Protein AF-A0A380FB84-F1 (afdb_monomer)

Solvent-accessible surface area (backbone atoms only — not comparable to full-atom values): 7890 Å² total; per-residue (Å²): 139,90,79,91,49,51,60,93,98,34,82,54,82,58,68,63,58,54,52,43,44,76,74,69,48,88,84,86,59,78,72,84,86,77,83,86,89,76,65,74,91,79,58,73,66,90,79,39,46,80,44,70,66,76,92,67,70,76,68,96,52,93,80,63,87,76,67,81,74,92,66,78,60,48,74,47,80,80,84,52,72,69,58,50,50,58,46,62,78,45,39,72,74,36,59,79,71,50,67,78,52,93,56,69,66,57,94,75,63,94,77,126

Mean predicted aligned error: 7.53 Å

Structure (mmCIF, N/CA/C/O backbone):
data_AF-A0A380FB84-F1
#
_entry.id   AF-A0A380FB84-F1
#
loop_
_atom_site.group_PDB
_atom_site.id
_atom_site.type_symbol
_atom_site.label_atom_id
_atom_site.label_alt_id
_atom_site.label_comp_id
_atom_site.label_asym_id
_atom_site.label_entity_id
_atom_site.label_seq_id
_atom_site.pdbx_PDB_ins_code
_atom_site.Cartn_x
_atom_site.Cartn_y
_atom_site.Cartn_z
_atom_site.occupancy
_atom_site.B_iso_or_equiv
_atom_site.auth_seq_id
_atom_site.auth_comp_id
_atom_site.auth_asym_id
_atom_site.auth_atom_id
_atom_site.pdbx_PDB_model_num
ATOM 1 N N . MET A 1 1 ? -11.444 -8.498 18.914 1.00 48.50 1 MET A N 1
ATOM 2 C CA . MET A 1 1 ? -10.707 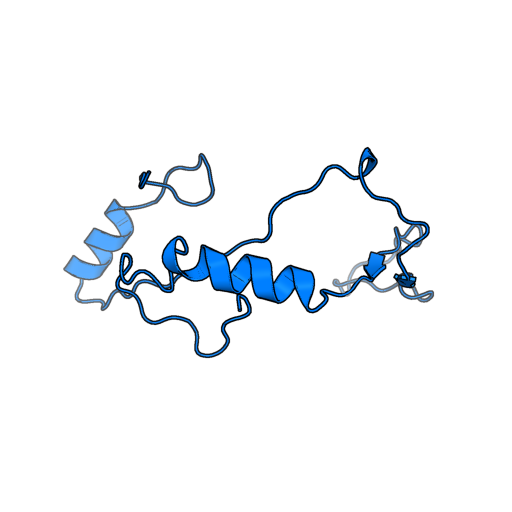-8.086 20.131 1.00 48.50 1 MET A CA 1
ATOM 3 C C . MET A 1 1 ? -10.250 -6.642 19.941 1.00 48.50 1 MET A C 1
ATOM 5 O O . MET A 1 1 ? -9.662 -6.361 18.905 1.00 48.50 1 MET A O 1
ATOM 9 N N . LYS A 1 2 ? -10.583 -5.712 20.846 1.00 63.28 2 LYS A N 1
ATOM 10 C CA . LYS A 1 2 ? -10.083 -4.322 20.811 1.00 63.28 2 LYS A CA 1
ATOM 11 C C . LYS A 1 2 ? -8.934 -4.219 21.811 1.00 63.28 2 LYS A C 1
ATOM 13 O O . LYS A 1 2 ? -9.109 -4.647 22.947 1.00 63.28 2 LYS A O 1
ATOM 18 N N . TYR A 1 3 ? -7.791 -3.681 21.404 1.00 75.94 3 TYR A N 1
ATOM 19 C CA . TYR A 1 3 ? -6.649 -3.464 22.290 1.00 75.94 3 TYR A CA 1
ATOM 20 C C . TYR A 1 3 ? -5.997 -2.111 21.980 1.00 75.94 3 TYR A C 1
ATOM 22 O O . TYR A 1 3 ? -6.213 -1.548 20.907 1.00 75.94 3 TYR A O 1
ATOM 30 N N . SER A 1 4 ? -5.277 -1.548 22.951 1.00 82.06 4 SER A N 1
ATOM 31 C CA . SER A 1 4 ? -4.656 -0.228 22.812 1.00 82.06 4 SER A CA 1
ATOM 32 C C . SER A 1 4 ? -3.375 -0.331 21.985 1.00 82.06 4 SER A C 1
ATOM 34 O O . SER A 1 4 ? -2.436 -1.010 22.398 1.00 82.06 4 SER A O 1
ATOM 36 N N . SER A 1 5 ? -3.338 0.327 20.825 1.00 84.94 5 SER A N 1
ATOM 37 C CA . SER A 1 5 ? -2.169 0.359 19.940 1.00 84.94 5 SER A CA 1
ATOM 38 C C . SER A 1 5 ? -2.102 1.642 19.113 1.00 84.94 5 SER A C 1
ATOM 40 O O . SER A 1 5 ? -3.126 2.276 18.849 1.00 84.94 5 SER A O 1
ATOM 42 N N . GLY A 1 6 ? -0.893 1.993 18.669 1.00 85.31 6 GLY A N 1
ATOM 43 C CA . GLY A 1 6 ? -0.673 2.819 17.481 1.00 85.31 6 GLY A CA 1
ATOM 44 C C . GLY A 1 6 ? -0.794 1.929 16.236 1.00 85.31 6 GLY A C 1
ATOM 45 O O . GLY A 1 6 ? -1.853 1.329 16.021 1.00 85.31 6 GLY A O 1
ATOM 46 N N . PRO A 1 7 ? 0.284 1.751 15.450 1.00 84.88 7 PRO A N 1
ATOM 47 C CA . PRO A 1 7 ? 0.405 0.596 14.563 1.00 84.88 7 PRO A CA 1
ATOM 48 C C . PRO A 1 7 ? 0.277 -0.735 15.323 1.00 84.88 7 PRO A C 1
ATOM 50 O O . PRO A 1 7 ? 0.442 -0.789 16.545 1.00 84.88 7 PRO A O 1
ATOM 53 N N . ASN A 1 8 ? 0.003 -1.822 14.596 1.00 82.94 8 ASN A N 1
ATOM 54 C CA . ASN A 1 8 ? -0.060 -3.167 15.173 1.00 82.94 8 ASN A CA 1
ATOM 55 C C . ASN A 1 8 ? 1.217 -3.445 15.994 1.00 82.94 8 ASN A C 1
ATOM 57 O O . ASN A 1 8 ? 2.322 -3.253 15.489 1.00 82.94 8 ASN A O 1
ATOM 61 N N . HIS A 1 9 ? 1.056 -3.868 17.251 1.00 81.62 9 HIS A N 1
ATOM 62 C CA . HIS A 1 9 ? 2.149 -4.115 18.209 1.00 81.62 9 HIS A CA 1
ATOM 63 C C . HIS A 1 9 ? 3.029 -2.908 18.590 1.00 81.62 9 HIS A C 1
ATOM 65 O O . HIS A 1 9 ? 4.128 -3.094 19.107 1.00 81.62 9 HIS A O 1
ATOM 71 N N . GLN A 1 10 ? 2.559 -1.674 18.392 1.00 88.25 10 GLN A N 1
ATOM 72 C CA . GLN A 1 10 ? 3.252 -0.467 18.850 1.00 88.25 10 GLN A CA 1
ATOM 73 C C . GLN A 1 10 ? 2.422 0.301 19.879 1.00 88.25 10 GLN A C 1
ATOM 75 O O . GLN A 1 10 ? 1.192 0.363 19.795 1.00 88.25 10 GLN A O 1
ATOM 80 N N . LEU A 1 11 ? 3.103 0.905 20.855 1.00 89.62 11 LEU A N 1
ATOM 81 C CA . LEU A 1 11 ? 2.460 1.667 21.923 1.00 89.62 11 LEU A CA 1
ATOM 82 C C . LEU A 1 11 ? 1.894 2.996 21.385 1.00 89.62 11 LEU A C 1
ATOM 84 O O . LEU A 1 11 ? 2.596 3.709 20.666 1.00 89.62 11 LEU A O 1
ATOM 88 N N . PRO A 1 12 ? 0.648 3.365 21.729 1.00 90.62 12 PRO A N 1
ATOM 89 C CA . PRO A 1 12 ? 0.100 4.673 21.400 1.00 90.62 12 PRO A CA 1
ATOM 90 C C . PRO A 1 12 ? 0.524 5.736 22.425 1.00 90.62 12 PRO A C 1
ATOM 92 O O . PRO A 1 12 ? 0.688 5.444 23.609 1.00 90.62 12 PRO A O 1
ATOM 95 N N . SER A 1 13 ? 0.604 6.998 21.995 1.00 90.81 13 SER A N 1
ATOM 96 C CA . SER A 1 13 ? 0.741 8.140 22.910 1.00 90.81 13 SER A CA 1
ATOM 97 C C . SER A 1 13 ? -0.638 8.612 23.375 1.00 90.81 13 SER A C 1
ATOM 99 O O . SER A 1 13 ? -1.373 9.245 22.619 1.00 90.81 13 SER A O 1
ATOM 101 N N . ILE A 1 14 ? -1.008 8.268 24.611 1.00 90.44 14 ILE A N 1
ATOM 102 C CA . ILE A 1 14 ? -2.323 8.600 25.189 1.00 90.44 14 ILE A CA 1
ATOM 103 C C . ILE A 1 14 ? -2.250 9.921 25.957 1.00 90.44 14 ILE A C 1
ATOM 105 O O . ILE A 1 14 ? -3.017 10.841 25.676 1.00 90.44 14 ILE A O 1
ATOM 109 N N . SER A 1 15 ? -1.272 10.055 26.857 1.00 92.94 15 SER A N 1
ATOM 110 C CA . SER A 1 15 ? -1.163 11.204 27.760 1.00 92.94 15 SER A CA 1
ATOM 111 C C . SER A 1 15 ? -1.023 12.538 27.024 1.00 92.94 15 SER A C 1
ATOM 113 O O . SER A 1 15 ? -1.506 13.558 27.506 1.00 92.94 15 SER A O 1
ATOM 115 N N . LEU A 1 16 ? -0.400 12.559 25.840 1.00 93.38 16 LEU A N 1
ATOM 116 C CA . LEU A 1 16 ? -0.303 13.776 25.027 1.00 93.38 16 LEU A CA 1
ATOM 117 C C . LEU A 1 16 ? -1.687 14.281 24.593 1.00 93.38 16 LEU A C 1
ATOM 119 O O . LEU A 1 16 ? -1.962 15.474 24.685 1.00 93.38 16 LEU A O 1
ATOM 123 N N . ALA A 1 17 ? -2.571 13.377 24.163 1.00 91.75 17 ALA A N 1
ATOM 124 C CA . ALA A 1 17 ? -3.922 13.742 23.753 1.00 91.75 17 ALA A CA 1
ATOM 125 C C . ALA A 1 17 ? -4.741 14.290 24.931 1.00 91.75 17 ALA A C 1
ATOM 127 O O . ALA A 1 17 ? -5.520 15.222 24.748 1.00 91.75 17 ALA A O 1
ATOM 128 N N . ASP A 1 18 ? -4.546 13.749 26.135 1.00 93.12 18 ASP A N 1
ATOM 129 C CA . ASP A 1 18 ? -5.224 14.230 27.342 1.00 93.12 18 ASP A CA 1
ATOM 130 C C . ASP A 1 18 ? -4.754 15.638 27.732 1.00 93.12 18 ASP A C 1
ATOM 132 O O . ASP A 1 18 ? -5.581 16.504 28.008 1.00 93.12 18 ASP A O 1
ATOM 136 N N . ASN A 1 19 ? -3.446 15.908 27.655 1.00 96.12 19 ASN A N 1
ATOM 137 C CA . ASN A 1 19 ? -2.895 17.244 27.906 1.00 96.12 19 ASN A CA 1
ATOM 138 C C . ASN A 1 19 ? -3.422 18.291 26.912 1.00 96.12 19 ASN A C 1
ATOM 140 O O . ASN A 1 19 ? -3.769 19.397 27.319 1.00 96.12 19 ASN A O 1
ATOM 144 N N . LEU A 1 20 ? -3.537 17.945 25.624 1.00 95.69 20 LEU A N 1
ATOM 145 C CA . LEU A 1 20 ? -4.106 18.847 24.615 1.00 95.69 20 LEU A CA 1
ATOM 146 C C . LEU A 1 20 ? -5.564 19.212 24.930 1.00 95.69 20 LEU A C 1
ATOM 148 O O . LEU A 1 20 ? -5.934 20.379 24.812 1.00 95.69 20 LEU A O 1
ATOM 152 N N . ARG A 1 21 ? -6.375 18.255 25.404 1.00 94.19 21 ARG A N 1
ATOM 153 C CA . ARG A 1 21 ? -7.750 18.550 25.848 1.00 94.19 21 ARG A CA 1
ATOM 154 C C . ARG A 1 21 ? -7.773 19.482 27.057 1.00 94.19 21 ARG A C 1
ATOM 156 O O . ARG A 1 21 ? -8.579 20.405 27.081 1.00 94.19 21 ARG A O 1
ATOM 163 N N . SER A 1 22 ? -6.879 19.282 28.027 1.00 95.88 22 SER A N 1
ATOM 164 C CA . SER A 1 22 ? -6.774 20.149 29.212 1.00 95.88 22 SER A CA 1
ATOM 165 C C . SER A 1 22 ? -6.406 21.597 28.872 1.00 95.88 22 SER A C 1
ATOM 167 O O . SER A 1 22 ? -6.798 22.509 29.592 1.00 95.88 22 SER A O 1
ATOM 169 N N . LEU A 1 23 ? -5.689 21.819 27.767 1.00 97.12 23 LEU A N 1
ATOM 170 C CA . LEU A 1 23 ? -5.360 23.154 27.254 1.00 97.12 23 LEU A CA 1
ATOM 171 C C . LEU A 1 23 ? -6.497 23.801 26.439 1.00 97.12 23 LEU A C 1
ATOM 173 O O . LEU A 1 23 ? -6.332 24.917 25.953 1.00 97.12 23 LEU A O 1
ATOM 177 N N . GLY A 1 24 ? -7.641 23.127 26.284 1.00 96.56 24 GLY A N 1
ATOM 178 C CA . GLY A 1 24 ? -8.803 23.641 25.558 1.00 96.56 24 GLY A CA 1
ATOM 179 C C . GLY A 1 24 ? -8.817 23.336 24.056 1.00 96.56 24 GLY A C 1
ATOM 180 O O . GLY A 1 24 ? -9.660 23.883 23.349 1.00 96.56 24 GLY A O 1
ATOM 181 N N . PHE A 1 25 ? -7.928 22.471 23.549 1.00 96.69 25 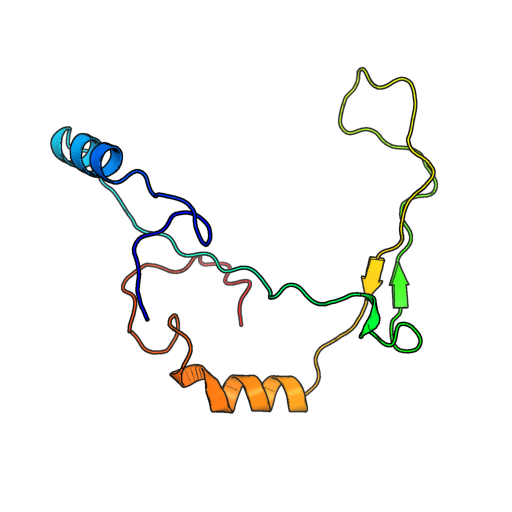PHE A N 1
ATOM 182 C CA . PHE A 1 25 ? -7.979 22.037 22.149 1.00 96.69 25 PHE A CA 1
ATOM 183 C C . PHE A 1 25 ? -9.052 20.969 21.923 1.00 96.69 25 PHE A C 1
ATOM 185 O O . PHE A 1 25 ? -9.172 19.999 22.678 1.00 96.69 25 PHE A O 1
ATOM 192 N N . GLU A 1 26 ? -9.781 21.095 20.815 1.00 93.00 26 GLU A N 1
ATOM 193 C CA . GLU A 1 26 ? -10.680 20.048 20.339 1.00 93.00 26 GLU A CA 1
ATOM 194 C C . GLU A 1 26 ? -9.888 18.880 19.741 1.00 93.00 26 GLU A C 1
ATOM 196 O O . GLU A 1 26 ? -8.989 19.058 18.918 1.00 93.00 26 GLU A O 1
ATOM 201 N N . VAL A 1 27 ? -10.239 17.655 20.139 1.00 88.62 27 VAL A N 1
ATOM 202 C CA . VAL A 1 27 ? -9.584 16.430 19.667 1.00 88.62 27 VAL A CA 1
ATOM 203 C C . VAL A 1 27 ? -10.620 15.513 19.033 1.00 88.62 27 VAL A C 1
ATOM 205 O O . VAL A 1 27 ? -11.554 15.062 19.696 1.00 88.62 27 VAL A O 1
ATOM 208 N N . VAL A 1 28 ? -10.409 15.173 17.763 1.00 85.75 28 VAL A N 1
ATOM 209 C CA . VAL A 1 28 ? -11.257 14.252 16.994 1.00 85.75 28 VAL A CA 1
ATOM 210 C C . VAL A 1 28 ? -10.534 12.938 16.704 1.00 85.75 28 VAL A C 1
ATOM 212 O O . VAL A 1 28 ? -9.306 12.860 16.731 1.00 85.75 28 VAL A O 1
ATOM 215 N N . ARG A 1 29 ? -11.298 11.875 16.426 1.00 82.94 29 ARG A N 1
ATOM 216 C CA . ARG A 1 29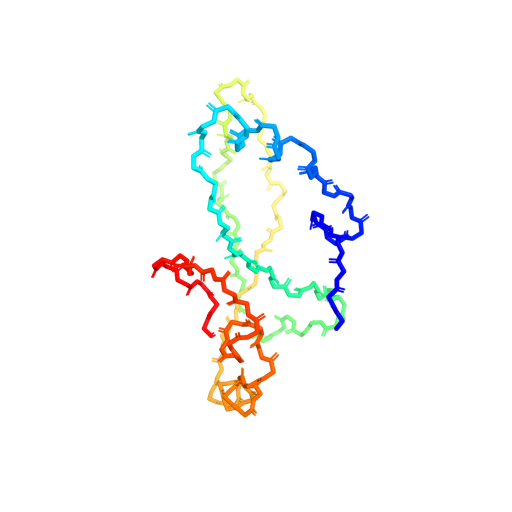 ? -10.755 10.558 16.065 1.00 82.94 29 ARG A CA 1
ATOM 217 C C . ARG A 1 29 ? -11.011 10.254 14.598 1.00 82.94 29 ARG A C 1
ATOM 219 O O . ARG A 1 29 ? -12.163 10.145 14.186 1.00 82.94 29 ARG A O 1
ATOM 226 N N . PHE A 1 30 ? -9.933 10.017 13.860 1.00 81.62 30 PHE A N 1
ATOM 227 C CA . PHE A 1 30 ? -9.982 9.462 12.513 1.00 81.62 30 PHE A CA 1
ATOM 228 C C . PHE A 1 30 ? -9.683 7.967 12.525 1.00 81.62 30 PHE A C 1
ATOM 230 O O . PHE A 1 30 ? -9.049 7.442 13.445 1.00 81.62 30 PHE A O 1
ATOM 237 N N . LYS A 1 31 ? -10.140 7.283 11.478 1.00 75.56 31 LYS A N 1
ATOM 238 C CA . LYS A 1 31 ? -9.822 5.884 11.230 1.00 75.56 31 LYS A CA 1
ATOM 239 C C . LYS A 1 31 ? -9.411 5.703 9.778 1.00 75.56 31 LYS A C 1
ATOM 241 O O . LYS A 1 31 ? -10.124 6.111 8.868 1.00 75.56 31 LYS A O 1
ATOM 246 N N . THR A 1 32 ? -8.277 5.047 9.597 1.00 80.44 32 THR A N 1
ATOM 247 C CA . THR A 1 32 ? -7.780 4.544 8.319 1.00 80.44 32 THR A CA 1
ATOM 248 C C . THR A 1 32 ? -7.609 3.032 8.435 1.00 80.44 32 THR A C 1
ATOM 250 O O . THR A 1 32 ? -7.538 2.482 9.539 1.00 80.44 32 THR A O 1
ATOM 253 N N . GLY A 1 33 ? -7.614 2.340 7.302 1.00 80.69 33 GLY A N 1
ATOM 254 C CA . GLY A 1 33 ? -7.308 0.915 7.230 1.00 80.69 33 GLY A CA 1
ATOM 255 C C . GLY A 1 33 ? -6.077 0.682 6.373 1.00 80.69 33 GLY A C 1
ATOM 256 O O . GLY A 1 33 ? -5.595 1.576 5.681 1.00 80.69 33 GLY A O 1
ATOM 257 N N . THR A 1 34 ? -5.557 -0.533 6.433 1.00 85.81 34 THR A N 1
ATOM 258 C CA . THR A 1 34 ? -4.434 -0.955 5.602 1.00 85.81 34 THR A CA 1
ATOM 259 C C . THR A 1 34 ? -4.757 -2.328 5.031 1.00 85.81 34 THR A C 1
ATOM 261 O O . THR A 1 34 ? -5.259 -3.162 5.791 1.00 85.81 34 THR A O 1
ATOM 264 N N . PRO A 1 35 ? -4.478 -2.591 3.743 1.00 89.62 35 PRO A N 1
ATOM 265 C CA . PRO A 1 35 ? -4.684 -3.916 3.175 1.00 89.62 35 PRO A CA 1
ATOM 266 C C . PRO A 1 35 ? -3.847 -4.990 3.898 1.00 89.62 35 PRO A C 1
ATOM 268 O O . PRO A 1 35 ? -2.827 -4.680 4.544 1.00 89.62 35 PRO A O 1
ATOM 271 N N . PRO A 1 36 ? -4.267 -6.265 3.811 1.00 92.25 36 PRO A N 1
ATOM 272 C CA . PRO A 1 36 ? -3.473 -7.382 4.304 1.00 92.25 36 PRO A CA 1
ATOM 273 C C . PRO A 1 36 ? -2.146 -7.480 3.543 1.00 92.25 36 PRO A C 1
ATOM 275 O O . PRO A 1 36 ? -2.023 -7.041 2.401 1.00 92.25 36 PRO A O 1
ATOM 278 N N . ARG A 1 37 ? -1.132 -8.060 4.189 1.00 94.94 37 ARG A N 1
ATOM 279 C CA . ARG A 1 37 ? 0.148 -8.381 3.543 1.00 94.94 37 ARG A CA 1
ATOM 280 C C . ARG A 1 37 ? 0.068 -9.830 3.084 1.00 94.94 37 ARG A C 1
ATOM 282 O O . ARG A 1 37 ? -0.340 -10.688 3.862 1.00 94.94 37 ARG A O 1
ATOM 289 N N . VAL A 1 38 ? 0.448 -10.083 1.838 1.00 95.31 38 VAL A N 1
ATOM 290 C CA . VAL A 1 38 ? 0.389 -11.407 1.206 1.00 95.31 38 VAL A CA 1
ATOM 291 C C . VAL A 1 38 ? 1.796 -11.943 0.962 1.00 95.31 38 VAL A C 1
ATOM 293 O O . VAL A 1 38 ? 2.735 -11.177 0.750 1.00 95.31 38 VAL A O 1
ATOM 296 N N . ASN A 1 39 ? 1.959 -13.264 1.011 1.00 97.19 39 ASN A N 1
ATOM 297 C CA . ASN A 1 39 ? 3.232 -13.905 0.700 1.00 97.19 39 ASN A CA 1
ATOM 298 C C . ASN A 1 39 ? 3.425 -13.955 -0.822 1.00 97.19 39 ASN A C 1
ATOM 300 O O . ASN A 1 39 ? 2.635 -14.581 -1.519 1.00 97.19 39 ASN A O 1
ATOM 304 N N . ALA A 1 40 ? 4.495 -13.347 -1.338 1.00 96.25 40 ALA A N 1
ATOM 305 C CA . ALA A 1 40 ? 4.771 -13.300 -2.776 1.00 96.25 40 ALA A CA 1
ATOM 306 C C . ALA A 1 40 ? 4.825 -14.693 -3.432 1.00 96.25 40 ALA A C 1
ATOM 308 O O . ALA A 1 40 ? 4.395 -14.869 -4.566 1.00 96.25 40 ALA A O 1
ATOM 309 N N . LYS A 1 41 ? 5.288 -15.718 -2.702 1.00 97.38 41 LYS A N 1
ATOM 310 C CA . LYS A 1 41 ? 5.418 -17.087 -3.231 1.00 97.38 41 LYS A CA 1
ATOM 311 C C . LYS A 1 41 ? 4.081 -17.792 -3.467 1.00 97.38 41 LYS A C 1
ATOM 313 O O . LYS A 1 41 ? 4.069 -18.848 -4.087 1.00 97.38 41 LYS A O 1
ATOM 318 N N . THR A 1 42 ? 2.978 -17.259 -2.941 1.00 97.56 42 THR A N 1
ATOM 319 C CA . THR A 1 42 ? 1.641 -17.855 -3.087 1.00 97.56 42 THR A CA 1
ATOM 320 C C . THR A 1 42 ? 0.805 -17.170 -4.166 1.00 97.56 42 THR A C 1
ATOM 322 O O . THR A 1 42 ? -0.382 -17.461 -4.280 1.00 9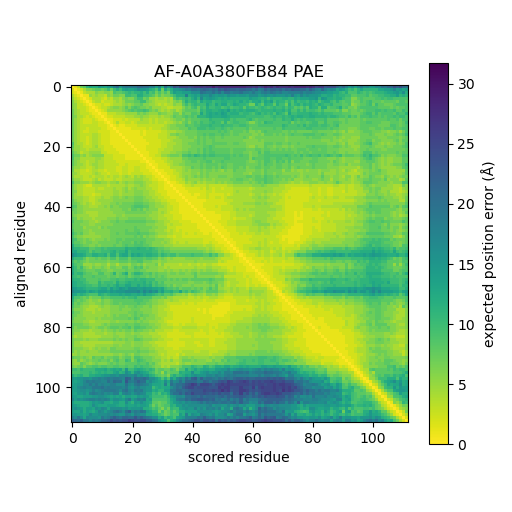7.56 42 THR A O 1
ATOM 325 N N . ILE A 1 43 ? 1.387 -16.235 -4.921 1.00 96.75 43 ILE A N 1
ATOM 326 C CA . ILE A 1 43 ? 0.696 -15.473 -5.963 1.00 96.75 43 ILE A CA 1
ATOM 327 C C . ILE A 1 43 ? 0.985 -16.104 -7.327 1.00 96.75 43 ILE A C 1
ATOM 329 O O . ILE A 1 43 ? 2.137 -16.345 -7.682 1.00 96.75 43 ILE A O 1
ATOM 333 N N . ASP A 1 44 ? -0.070 -16.339 -8.105 1.00 97.31 44 ASP A N 1
ATOM 334 C CA . ASP A 1 44 ? 0.030 -16.739 -9.509 1.00 97.31 44 ASP A CA 1
ATOM 335 C C . ASP A 1 44 ? 0.141 -15.493 -10.404 1.00 97.31 44 ASP A C 1
ATOM 337 O O . ASP A 1 44 ? -0.860 -14.915 -10.830 1.00 97.31 44 ASP A O 1
ATOM 341 N N . TYR A 1 45 ? 1.377 -15.068 -10.672 1.00 97.19 45 TYR A N 1
ATOM 342 C CA . TYR A 1 45 ? 1.678 -13.891 -11.495 1.00 97.19 45 TYR A CA 1
ATOM 343 C C . TYR A 1 45 ? 1.372 -14.082 -12.989 1.00 97.19 45 TYR A C 1
ATOM 345 O O . TYR A 1 45 ? 1.382 -13.110 -13.734 1.00 97.19 45 TYR A O 1
ATOM 353 N N . SER A 1 46 ? 1.074 -15.303 -13.453 1.00 97.44 46 SER A N 1
ATOM 354 C CA . SER A 1 46 ? 0.681 -15.519 -14.856 1.00 97.44 46 SER A CA 1
ATOM 355 C C . SER A 1 46 ? -0.695 -14.927 -15.185 1.00 97.44 46 SER A C 1
ATOM 357 O O . SER A 1 46 ? -1.031 -14.733 -16.350 1.00 97.44 46 SER A O 1
ATOM 359 N N . LYS A 1 47 ? -1.487 -14.627 -14.149 1.00 97.12 47 LYS A N 1
ATOM 360 C CA . LYS A 1 47 ? -2.838 -14.061 -14.242 1.00 97.12 47 LYS A CA 1
ATOM 361 C C . LYS A 1 47 ? -2.886 -12.561 -13.957 1.00 97.12 47 LYS A C 1
ATOM 363 O O . LYS A 1 47 ? -3.973 -12.018 -13.771 1.00 97.12 47 LYS A O 1
ATOM 368 N N . THR A 1 48 ? -1.735 -11.905 -13.860 1.00 97.19 48 THR A N 1
ATOM 369 C CA . THR A 1 48 ? -1.640 -10.470 -13.588 1.00 97.19 48 THR A CA 1
ATOM 370 C C . THR A 1 48 ? -1.010 -9.735 -14.763 1.00 97.19 48 THR A C 1
ATOM 372 O O . THR A 1 48 ? -0.308 -10.318 -15.586 1.00 97.19 48 THR A O 1
ATOM 375 N N . GLU A 1 49 ? -1.271 -8.433 -14.841 1.00 98.00 49 GLU A N 1
ATOM 376 C CA . GLU A 1 49 ? -0.643 -7.555 -15.824 1.00 98.00 49 GLU A CA 1
ATOM 377 C C . GLU A 1 49 ? 0.580 -6.875 -15.203 1.00 98.00 49 GLU A C 1
ATOM 379 O O . GLU A 1 49 ? 0.491 -6.288 -14.124 1.00 98.00 49 GLU A O 1
ATOM 384 N N . ILE A 1 50 ? 1.733 -6.960 -15.863 1.00 97.38 50 ILE A N 1
ATOM 385 C CA . ILE A 1 50 ? 2.959 -6.301 -15.404 1.00 97.38 50 ILE A CA 1
ATOM 386 C C . ILE A 1 50 ? 2.855 -4.802 -15.689 1.00 97.38 50 ILE A C 1
ATOM 388 O O . ILE A 1 50 ? 2.606 -4.405 -16.822 1.00 97.38 50 ILE 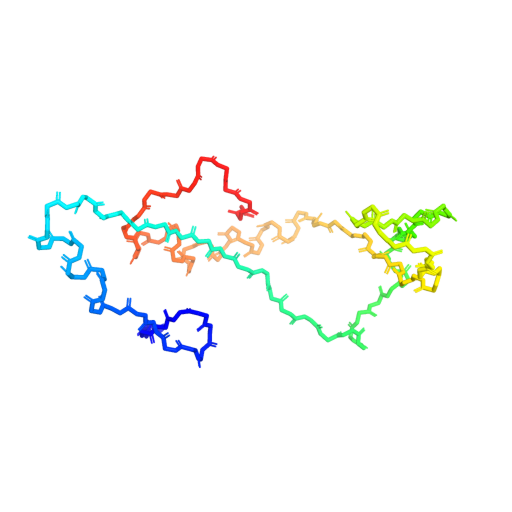A O 1
ATOM 392 N N . GLN A 1 51 ? 3.114 -3.981 -14.673 1.00 97.12 51 GLN A N 1
ATOM 393 C CA . GLN A 1 51 ? 3.279 -2.536 -14.803 1.00 97.12 51 GLN A CA 1
ATOM 394 C C . GLN A 1 51 ? 4.715 -2.159 -14.422 1.00 97.12 51 GLN A C 1
ATOM 396 O O . GLN A 1 51 ? 5.034 -2.111 -13.227 1.00 97.12 51 GLN A O 1
ATOM 401 N N . PRO A 1 52 ? 5.606 -1.970 -15.411 1.00 95.12 52 PRO A N 1
ATOM 402 C CA . PRO A 1 52 ? 6.986 -1.588 -15.154 1.00 95.12 52 PRO A CA 1
ATOM 403 C C . PRO A 1 52 ? 7.073 -0.152 -14.623 1.00 95.12 52 PRO A C 1
ATOM 405 O O . PRO A 1 52 ? 6.145 0.645 -14.765 1.00 95.12 52 PRO A O 1
ATOM 408 N N . GLY A 1 53 ? 8.206 0.166 -14.000 1.00 92.06 53 GLY A N 1
ATOM 409 C CA . GLY A 1 53 ? 8.561 1.551 -13.710 1.00 92.06 53 GLY A CA 1
ATOM 410 C C . GLY A 1 53 ? 8.890 2.334 -14.984 1.00 92.06 53 GLY A C 1
ATOM 411 O O . GLY A 1 53 ? 8.961 1.773 -16.076 1.00 92.06 53 GLY A O 1
ATOM 412 N N . ASP A 1 54 ? 9.108 3.637 -14.837 1.00 90.38 54 ASP A N 1
ATOM 413 C CA . ASP A 1 54 ? 9.519 4.483 -15.956 1.00 90.38 54 ASP A CA 1
ATOM 414 C C . ASP A 1 54 ? 10.948 4.154 -16.416 1.00 90.38 54 ASP A C 1
ATOM 416 O O . ASP A 1 54 ? 11.850 3.993 -15.591 1.00 90.38 54 ASP A O 1
ATOM 420 N N . ASP A 1 55 ? 11.174 4.176 -17.733 1.00 88.81 55 ASP A N 1
ATOM 421 C CA . ASP A 1 55 ? 12.503 3.965 -18.332 1.00 88.81 55 ASP A CA 1
ATOM 422 C C . ASP A 1 55 ? 13.480 5.122 -18.054 1.00 88.81 55 ASP A C 1
ATOM 424 O O . ASP A 1 55 ? 14.700 4.973 -18.136 1.00 88.81 55 ASP A O 1
ATOM 428 N N . VAL A 1 56 ? 12.950 6.307 -17.736 1.00 89.62 56 VAL A N 1
ATOM 429 C CA . VAL A 1 56 ? 13.752 7.488 -17.408 1.00 89.62 56 VAL A CA 1
ATOM 430 C C . VAL A 1 56 ? 13.960 7.542 -15.900 1.00 89.62 56 VAL A C 1
ATOM 432 O O . VAL A 1 56 ? 13.006 7.738 -15.147 1.00 89.62 56 VAL A O 1
ATOM 435 N N . GLY A 1 57 ? 15.220 7.433 -15.470 1.00 85.94 57 GLY A N 1
ATOM 436 C CA . GLY A 1 57 ? 15.609 7.594 -14.073 1.00 85.94 57 GLY A CA 1
ATOM 437 C C . GLY A 1 57 ? 15.155 8.944 -13.523 1.00 85.94 57 GLY A C 1
ATOM 438 O O . GLY A 1 57 ? 15.496 10.001 -14.055 1.00 85.94 57 GLY A O 1
ATOM 439 N N . ARG A 1 58 ? 14.366 8.905 -12.451 1.00 89.88 58 ARG A N 1
ATOM 440 C CA . ARG A 1 58 ? 13.878 10.087 -11.740 1.00 89.88 58 ARG A CA 1
ATOM 441 C C . ARG A 1 58 ? 14.241 9.973 -10.273 1.00 89.88 58 ARG A C 1
ATOM 443 O O . ARG A 1 58 ? 14.246 8.885 -9.704 1.00 89.88 58 ARG A O 1
ATOM 450 N N . ALA A 1 59 ? 14.521 11.115 -9.663 1.00 92.38 59 ALA A N 1
ATOM 451 C CA . ALA A 1 59 ?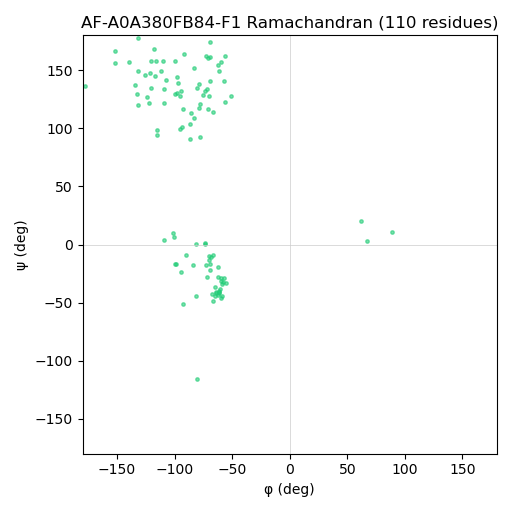 14.775 11.214 -8.240 1.00 92.38 59 ALA A CA 1
ATOM 452 C C . ALA A 1 59 ? 13.774 12.171 -7.598 1.00 92.38 59 ALA A C 1
ATOM 454 O O . ALA A 1 59 ? 13.346 13.149 -8.208 1.00 92.38 59 ALA A O 1
ATOM 455 N N . PHE A 1 60 ? 13.416 11.888 -6.347 1.00 93.56 60 PHE A N 1
ATOM 456 C CA . PHE A 1 60 ? 12.607 12.803 -5.543 1.00 93.56 60 PHE A CA 1
ATOM 457 C C . PHE A 1 60 ? 13.401 14.044 -5.104 1.00 93.56 60 PHE A C 1
ATOM 459 O O . PHE A 1 60 ? 12.804 15.093 -4.878 1.00 93.56 60 PHE A O 1
ATOM 466 N N . SER A 1 61 ? 14.727 13.926 -4.965 1.00 94.75 61 SER A N 1
ATOM 467 C CA . SER A 1 61 ? 15.614 15.027 -4.574 1.00 94.75 61 SER A CA 1
ATOM 468 C C . SER A 1 61 ? 16.270 15.673 -5.791 1.00 94.75 61 SER A C 1
ATOM 470 O O . SER A 1 61 ? 16.663 14.985 -6.731 1.00 94.75 61 SER A O 1
ATOM 472 N N . PHE A 1 62 ? 16.459 16.992 -5.728 1.00 94.81 62 PHE A N 1
ATOM 473 C CA . PHE A 1 62 ? 17.224 17.753 -6.720 1.00 94.81 62 PHE A CA 1
ATOM 474 C C . PHE A 1 62 ? 18.738 17.518 -6.634 1.00 94.81 62 PHE A C 1
ATOM 476 O O . PHE A 1 62 ? 19.457 17.832 -7.576 1.00 94.81 62 PHE A O 1
ATOM 483 N N . GLU A 1 63 ? 19.228 16.988 -5.513 1.00 96.44 63 GLU A N 1
ATOM 484 C CA . GLU A 1 63 ? 20.661 16.758 -5.278 1.00 96.44 63 GLU A CA 1
ATOM 485 C C . GLU A 1 63 ? 21.125 15.374 -5.745 1.00 96.44 63 GLU A C 1
ATOM 487 O O . GLU A 1 63 ? 22.318 15.082 -5.756 1.00 96.44 63 GLU A O 1
ATOM 492 N N . THR A 1 64 ? 20.193 14.493 -6.115 1.00 94.81 64 THR A N 1
ATOM 493 C CA . THR A 1 64 ? 20.521 13.143 -6.567 1.00 94.81 64 THR A CA 1
ATOM 494 C C . THR A 1 64 ? 21.177 13.191 -7.946 1.00 94.81 64 THR A C 1
ATOM 496 O O . THR A 1 64 ? 20.549 13.575 -8.929 1.00 94.81 64 THR A O 1
ATOM 499 N N . THR A 1 65 ? 22.437 12.761 -8.020 1.00 91.31 65 THR A N 1
ATOM 500 C CA . THR A 1 65 ? 23.220 12.711 -9.266 1.00 91.31 65 THR A CA 1
ATOM 501 C 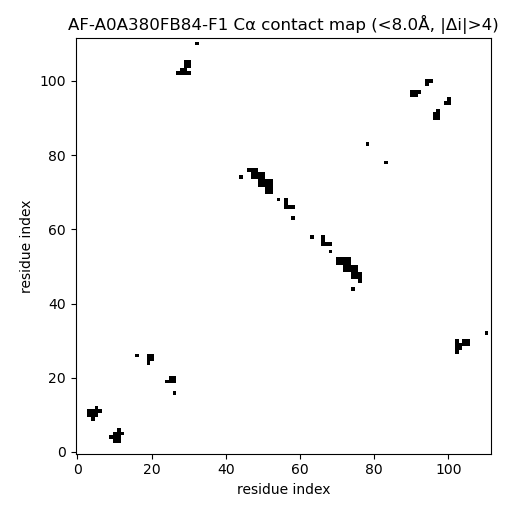C . THR A 1 65 ? 23.282 11.321 -9.897 1.00 91.31 65 THR A C 1
ATOM 503 O O . THR A 1 65 ? 23.632 11.201 -11.068 1.00 91.31 65 THR A O 1
ATOM 506 N N . GLU A 1 66 ? 22.944 10.276 -9.139 1.00 91.31 66 GLU A N 1
ATOM 507 C CA . GLU A 1 66 ? 22.920 8.883 -9.594 1.00 91.31 66 GLU A CA 1
ATOM 508 C C . GLU A 1 66 ? 21.516 8.292 -9.431 1.00 91.31 66 GLU A C 1
ATOM 510 O O . GLU A 1 66 ? 20.878 8.462 -8.392 1.00 91.31 66 GLU A O 1
ATOM 515 N N . TYR A 1 67 ? 21.033 7.589 -10.457 1.00 89.06 67 TYR A N 1
ATOM 516 C CA . TYR A 1 67 ? 19.667 7.065 -10.510 1.00 89.06 67 TYR A CA 1
ATOM 517 C C . TYR A 1 67 ? 19.639 5.546 -10.332 1.00 89.06 67 TYR A C 1
ATOM 519 O O . TYR A 1 67 ? 20.468 4.828 -10.890 1.00 89.06 67 TYR A O 1
ATOM 527 N N . ILE A 1 68 ? 18.635 5.052 -9.606 1.00 84.19 68 ILE A N 1
ATOM 528 C CA . ILE A 1 68 ? 18.366 3.616 -9.480 1.00 84.19 68 ILE A CA 1
ATOM 529 C C . ILE A 1 68 ? 17.546 3.185 -10.696 1.00 84.19 68 ILE A C 1
ATOM 531 O O . ILE A 1 68 ? 16.382 3.556 -10.823 1.00 84.19 68 ILE A O 1
ATOM 535 N N . LEU A 1 69 ? 18.170 2.423 -11.593 1.00 83.56 69 LEU A N 1
ATOM 536 C CA . LEU A 1 69 ? 17.520 1.914 -12.807 1.00 83.56 69 LEU A CA 1
ATOM 537 C C . LEU A 1 69 ? 17.042 0.463 -12.669 1.00 83.56 69 LEU A C 1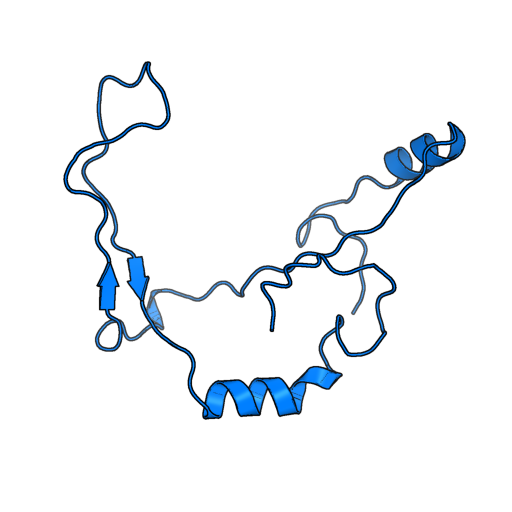
ATOM 539 O O . LEU A 1 69 ? 16.199 0.032 -13.449 1.00 83.56 69 LEU A O 1
ATOM 543 N N . ASP A 1 70 ? 17.538 -0.275 -11.670 1.00 89.00 70 ASP A N 1
ATOM 544 C CA . ASP A 1 70 ? 17.024 -1.606 -11.333 1.00 89.00 70 ASP A CA 1
ATOM 545 C C . ASP A 1 70 ? 15.710 -1.465 -10.554 1.00 89.00 70 ASP A C 1
ATOM 547 O O . ASP A 1 70 ? 15.693 -1.245 -9.340 1.00 89.00 70 ASP A O 1
ATOM 551 N N . GLN A 1 71 ? 14.601 -1.494 -11.291 1.00 90.06 71 GLN A N 1
ATOM 552 C CA . GLN A 1 71 ? 13.253 -1.309 -10.768 1.00 90.06 71 GLN A CA 1
ATOM 553 C C . GLN A 1 71 ? 12.484 -2.630 -10.812 1.00 90.06 71 GLN A C 1
ATOM 555 O O . GLN A 1 71 ? 12.444 -3.318 -11.831 1.00 90.06 71 GLN A O 1
ATOM 560 N N . LEU A 1 72 ? 11.810 -2.959 -9.710 1.00 92.81 72 LEU A N 1
ATOM 561 C CA . LEU A 1 72 ? 10.848 -4.056 -9.697 1.00 92.81 72 LEU A CA 1
ATOM 562 C C . LEU A 1 72 ? 9.518 -3.572 -10.287 1.00 92.81 72 LEU A C 1
ATOM 564 O O . LEU A 1 72 ? 9.045 -2.502 -9.895 1.00 92.81 72 LEU A O 1
ATOM 568 N N . PRO A 1 73 ? 8.884 -4.347 -11.182 1.00 95.00 73 PRO A N 1
ATOM 569 C CA . PRO A 1 73 ? 7.563 -3.999 -11.667 1.00 95.00 73 PRO A CA 1
ATOM 570 C C . PRO A 1 73 ? 6.508 -4.199 -10.575 1.00 95.00 73 PRO A C 1
ATOM 572 O O . PRO A 1 73 ? 6.681 -4.970 -9.628 1.00 95.00 73 PRO A O 1
ATOM 575 N N . CYS A 1 74 ? 5.369 -3.546 -10.762 1.00 97.00 74 CYS A N 1
ATOM 576 C CA . CYS A 1 74 ? 4.134 -3.869 -10.065 1.00 97.00 74 CYS A CA 1
ATOM 577 C C . CYS A 1 74 ? 3.304 -4.866 -10.886 1.00 97.00 74 CYS A C 1
ATOM 579 O O . CYS A 1 74 ? 3.517 -5.044 -12.084 1.00 97.00 74 CYS A O 1
ATOM 581 N N . TRP A 1 75 ? 2.323 -5.494 -10.240 1.00 97.81 75 TRP A N 1
ATOM 582 C CA . TRP A 1 75 ? 1.382 -6.405 -10.889 1.00 97.81 75 TRP A CA 1
ATOM 583 C C . TRP A 1 75 ? -0.048 -5.939 -10.647 1.00 97.81 75 TRP A C 1
ATOM 585 O O . TRP A 1 75 ? -0.448 -5.725 -9.501 1.00 97.81 75 TRP A O 1
ATOM 595 N N . LEU A 1 76 ? -0.814 -5.795 -11.723 1.00 97.38 76 LEU A N 1
AT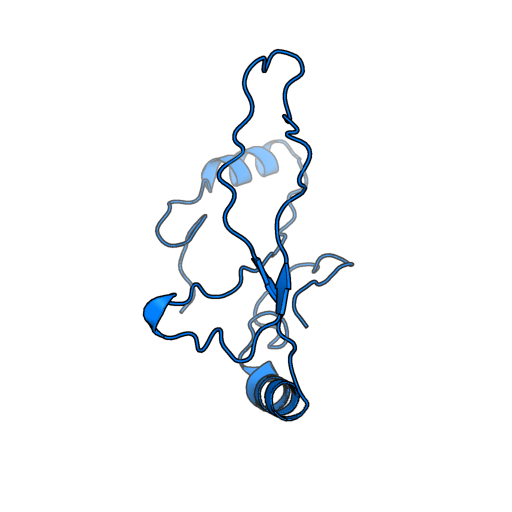OM 596 C CA . LEU A 1 76 ? -2.204 -5.363 -11.707 1.00 97.38 76 LEU A CA 1
ATOM 597 C C . LEU A 1 76 ? -3.142 -6.561 -11.767 1.00 97.38 76 LEU A C 1
ATOM 599 O O . LEU A 1 76 ? -2.924 -7.532 -12.492 1.00 97.38 76 LEU A O 1
ATOM 603 N N . THR A 1 77 ? -4.201 -6.468 -10.973 1.00 96.88 77 THR A N 1
ATOM 604 C CA . THR A 1 77 ? -5.310 -7.415 -10.926 1.00 96.88 77 THR A CA 1
ATOM 605 C C . THR A 1 77 ? -6.569 -6.676 -10.486 1.00 96.88 77 THR A C 1
ATOM 607 O O . THR A 1 77 ? -6.499 -5.542 -10.004 1.00 96.88 77 THR A O 1
ATOM 610 N N . TYR A 1 78 ? -7.721 -7.317 -10.646 1.00 96.75 78 TYR A N 1
ATOM 611 C CA . TYR A 1 78 ? -9.024 -6.715 -10.409 1.00 96.75 78 TYR A CA 1
ATOM 612 C C . TYR A 1 78 ? -9.887 -7.634 -9.554 1.00 96.75 78 TYR A C 1
ATOM 614 O O . TYR A 1 78 ? -9.778 -8.859 -9.611 1.00 96.75 78 TYR A O 1
ATOM 622 N N . THR A 1 79 ? -10.762 -7.030 -8.756 1.00 96.19 79 THR A N 1
ATOM 623 C CA . THR A 1 79 ? -11.828 -7.766 -8.078 1.00 96.19 79 THR A CA 1
ATOM 624 C C . THR A 1 79 ? -12.901 -8.171 -9.087 1.00 96.19 79 THR A C 1
ATOM 626 O O . THR A 1 79 ? -12.982 -7.638 -10.194 1.00 96.19 79 THR A O 1
ATOM 629 N N . ASN A 1 80 ? -13.732 -9.135 -8.710 1.00 95.88 80 ASN A N 1
ATOM 630 C CA . ASN A 1 80 ? -14.846 -9.615 -9.520 1.00 95.88 80 ASN A CA 1
ATOM 631 C C . ASN A 1 80 ? -16.127 -9.691 -8.671 1.00 95.88 80 ASN A C 1
ATOM 633 O O . ASN A 1 80 ? -16.091 -9.447 -7.464 1.00 95.88 80 ASN A O 1
ATOM 637 N N . GLY A 1 81 ? -17.250 -10.063 -9.293 1.00 97.94 81 GLY A N 1
ATOM 638 C CA . GLY A 1 81 ? -18.539 -10.157 -8.598 1.00 97.94 81 GLY A CA 1
ATOM 639 C C . GLY A 1 81 ? -18.541 -11.141 -7.421 1.00 97.94 81 GLY A C 1
ATOM 640 O O . GLY A 1 81 ? -19.158 -10.862 -6.400 1.00 97.94 81 GLY A O 1
ATOM 641 N N . GLU A 1 82 ? -17.792 -12.245 -7.509 1.00 97.56 82 GLU A N 1
ATOM 642 C CA . GLU A 1 82 ? -17.645 -13.189 -6.389 1.00 97.56 82 GLU A CA 1
ATOM 643 C C . GLU A 1 82 ? -16.941 -12.537 -5.191 1.00 97.56 82 GLU A C 1
ATOM 645 O O . GLU A 1 82 ? -17.360 -12.709 -4.049 1.00 97.56 82 GLU A O 1
ATOM 650 N N . THR A 1 83 ? -15.901 -11.736 -5.446 1.00 95.25 83 THR A N 1
ATOM 651 C CA . THR A 1 83 ? -15.187 -10.986 -4.402 1.00 95.25 83 THR A CA 1
ATOM 652 C C . THR A 1 83 ? -16.123 -10.001 -3.707 1.00 95.25 83 THR A C 1
ATOM 654 O O . THR A 1 83 ? -16.080 -9.871 -2.486 1.00 95.25 83 THR A O 1
ATOM 657 N N . HIS A 1 84 ? -16.977 -9.319 -4.476 1.00 95.75 84 HIS A N 1
ATOM 658 C CA . HIS A 1 84 ? -17.954 -8.371 -3.934 1.00 95.75 84 HIS A CA 1
ATOM 659 C C . HIS A 1 84 ? -18.991 -9.085 -3.067 1.00 95.75 84 HIS A C 1
ATOM 661 O O . HIS A 1 84 ? -19.221 -8.653 -1.943 1.00 95.75 84 HIS A O 1
ATOM 667 N N . GLN A 1 85 ? -19.514 -10.231 -3.516 1.00 96.44 85 GLN A N 1
ATOM 668 C CA . GLN A 1 85 ? -20.465 -11.025 -2.731 1.00 96.44 85 GLN A CA 1
ATOM 669 C C . GLN A 1 85 ? -19.877 -11.450 -1.378 1.00 96.44 85 GLN A C 1
ATOM 671 O O . GLN A 1 85 ? -20.522 -11.299 -0.344 1.00 96.44 85 GLN A O 1
ATOM 676 N N . VAL A 1 86 ? -18.624 -11.921 -1.361 1.00 95.19 86 VAL A N 1
ATOM 677 C CA . VAL A 1 86 ? -17.939 -12.301 -0.114 1.00 95.19 86 VAL A CA 1
ATOM 678 C C . VAL A 1 86 ? -17.809 -11.111 0.844 1.00 95.19 86 VAL A C 1
ATOM 680 O O . VAL A 1 86 ? -17.945 -11.288 2.058 1.00 95.19 86 VAL A O 1
ATOM 683 N N . ILE A 1 87 ? -17.544 -9.907 0.328 1.00 91.94 87 ILE A N 1
ATOM 684 C CA . ILE A 1 87 ? -17.478 -8.685 1.140 1.00 91.94 87 ILE A CA 1
ATOM 685 C C . ILE A 1 87 ? -18.861 -8.349 1.707 1.00 91.94 87 ILE A C 1
ATOM 687 O O . ILE A 1 87 ? -18.970 -8.149 2.918 1.00 91.94 87 ILE A O 1
ATOM 691 N N . ASP A 1 88 ? -19.901 -8.345 0.872 1.00 91.31 88 ASP A N 1
ATOM 692 C CA . ASP A 1 88 ? -21.273 -8.015 1.270 1.00 91.31 88 ASP A CA 1
ATOM 693 C C . ASP A 1 88 ? -21.797 -8.964 2.356 1.00 91.31 88 ASP A C 1
ATOM 695 O O . ASP A 1 88 ? -22.289 -8.513 3.396 1.00 91.31 88 ASP A O 1
ATOM 699 N N . ASP A 1 89 ? -21.582 -10.271 2.185 1.00 94.12 89 ASP A N 1
ATOM 700 C CA . ASP A 1 89 ? -21.986 -11.301 3.149 1.00 94.12 89 ASP A CA 1
ATOM 701 C C . ASP A 1 89 ? -21.331 -11.093 4.529 1.00 94.12 89 ASP A C 1
ATOM 703 O O . ASP A 1 89 ? -21.903 -11.434 5.568 1.00 94.12 89 ASP A O 1
ATOM 707 N N . ASN A 1 90 ? -20.138 -10.487 4.567 1.00 91.31 90 ASN A N 1
ATOM 708 C CA . ASN A 1 90 ? -19.335 -10.293 5.777 1.00 91.31 90 ASN A CA 1
ATOM 709 C C . ASN A 1 90 ? -19.266 -8.836 6.254 1.00 91.31 90 ASN A C 1
ATOM 711 O O . ASN A 1 90 ? -18.596 -8.545 7.251 1.00 91.31 90 ASN A O 1
ATOM 715 N N . LEU A 1 91 ? -19.974 -7.908 5.605 1.00 86.75 91 LEU A N 1
ATOM 716 C CA . LEU A 1 91 ? -19.887 -6.475 5.896 1.00 86.75 91 LEU A CA 1
ATOM 717 C C . LEU A 1 91 ? -20.241 -6.156 7.358 1.00 86.75 91 LEU A C 1
ATOM 719 O O . LEU A 1 91 ? -19.642 -5.282 7.989 1.00 86.75 91 LEU A O 1
ATOM 723 N N . HIS A 1 92 ? -21.155 -6.938 7.935 1.00 83.88 92 HIS A N 1
ATOM 724 C CA . HIS A 1 92 ? -21.576 -6.867 9.335 1.00 83.88 92 HIS A CA 1
ATOM 725 C C . HIS A 1 92 ? -20.448 -7.150 10.348 1.00 83.88 92 HIS A C 1
ATOM 727 O O . HIS A 1 92 ? -20.550 -6.747 11.506 1.00 83.88 92 HIS A O 1
ATOM 733 N N . LEU A 1 93 ? -19.353 -7.797 9.934 1.00 83.81 93 LEU A N 1
ATOM 734 C CA . LEU A 1 93 ? -18.162 -8.017 10.763 1.00 83.81 93 LEU A CA 1
ATOM 735 C C . LEU A 1 93 ? -17.206 -6.815 10.736 1.00 83.81 93 LEU A C 1
ATOM 737 O O . LEU A 1 93 ? -16.344 -6.673 11.610 1.00 83.81 93 LEU A O 1
ATOM 741 N N . SER A 1 94 ? -17.345 -5.920 9.752 1.00 78.69 94 SER A N 1
ATOM 742 C CA . SER A 1 94 ? -16.493 -4.743 9.626 1.00 78.69 94 SER A CA 1
ATOM 743 C C . SER A 1 94 ? -16.783 -3.746 10.738 1.00 78.69 94 SER A C 1
ATOM 745 O O . SER A 1 94 ? -17.905 -3.278 10.937 1.00 78.69 94 SER A O 1
ATOM 747 N N . ALA A 1 95 ? -15.733 -3.321 11.439 1.00 69.75 95 ALA A N 1
ATOM 748 C CA . ALA A 1 95 ? -15.852 -2.331 12.503 1.00 69.75 95 ALA A CA 1
ATOM 749 C C . ALA A 1 95 ? -16.266 -0.929 12.000 1.00 69.75 95 ALA A C 1
ATOM 751 O O . ALA A 1 95 ? -16.504 -0.052 12.825 1.00 69.75 95 ALA A O 1
ATOM 752 N N . MET A 1 96 ? -16.289 -0.700 10.677 1.00 66.56 96 MET A N 1
ATOM 753 C CA . MET A 1 96 ? -16.846 0.517 10.065 1.00 66.56 96 MET A CA 1
ATOM 754 C C . MET A 1 96 ? -18.375 0.453 9.941 1.00 66.56 96 MET A C 1
ATOM 756 O O . MET A 1 96 ? -19.041 1.422 10.287 1.00 66.56 96 MET A O 1
ATOM 760 N N . TYR A 1 97 ? -18.921 -0.684 9.500 1.00 60.06 97 TYR A N 1
ATOM 761 C CA . TYR A 1 97 ? -20.346 -0.835 9.170 1.00 60.06 97 TYR A CA 1
ATOM 762 C C . TYR A 1 97 ? -21.191 -1.385 10.328 1.00 60.06 97 TYR A C 1
ATOM 764 O O . TYR A 1 97 ? -22.377 -1.097 10.426 1.00 60.06 97 TYR A O 1
ATOM 772 N N . SER A 1 98 ? -20.575 -2.103 11.268 1.00 58.19 98 SER A N 1
ATOM 773 C CA . SER A 1 98 ? -21.235 -2.670 12.460 1.00 58.19 98 SER A CA 1
ATOM 774 C C . SER A 1 98 ? -21.610 -1.652 13.549 1.00 58.19 98 SER A C 1
ATOM 776 O O . SER A 1 98 ? -22.067 -2.042 14.621 1.00 58.19 98 SER A O 1
ATOM 778 N N . GLY A 1 99 ? -21.342 -0.354 13.360 1.00 58.44 99 GLY A N 1
ATOM 779 C CA . GLY A 1 99 ? -21.586 0.675 14.383 1.00 58.44 99 GLY A CA 1
ATOM 780 C C . GLY A 1 99 ? -20.694 0.572 15.635 1.00 58.44 99 GLY A C 1
ATOM 781 O O . GLY A 1 99 ? -20.816 1.378 16.557 1.00 58.44 99 GLY A O 1
ATOM 782 N N . MET A 1 100 ? -19.752 -0.379 15.678 1.00 53.78 100 MET A N 1
ATOM 783 C CA . MET A 1 100 ? -18.866 -0.624 16.824 1.00 53.78 100 MET A CA 1
ATOM 784 C C . MET A 1 100 ? -17.836 0.491 17.091 1.00 53.78 100 MET A C 1
ATOM 786 O O . MET A 1 100 ? -17.140 0.441 18.115 1.00 53.78 100 MET A O 1
ATOM 790 N N . ILE A 1 101 ? -17.669 1.456 16.182 1.00 56.94 101 ILE A N 1
ATOM 791 C CA . ILE A 1 101 ? -16.707 2.560 16.287 1.00 56.94 101 ILE A CA 1
ATOM 792 C C . ILE A 1 101 ? -17.417 3.876 15.962 1.00 56.94 101 ILE A C 1
ATOM 794 O O . ILE A 1 101 ? -17.907 4.064 14.855 1.00 56.94 101 ILE A O 1
ATOM 798 N N . LYS A 1 102 ? -17.429 4.806 16.926 1.00 52.03 102 LYS A N 1
ATOM 799 C CA . LYS A 1 102 ? -17.847 6.197 16.712 1.00 52.03 102 LYS A CA 1
ATOM 800 C C . LYS A 1 102 ? -16.652 7.007 16.203 1.00 52.03 102 LYS A C 1
ATOM 802 O O . LYS A 1 102 ? -15.677 7.189 16.931 1.00 52.03 102 LYS A O 1
ATOM 807 N N . GLY A 1 103 ? -16.724 7.466 14.961 1.00 55.50 103 GLY A N 1
ATOM 808 C CA . GLY A 1 103 ? -15.755 8.370 14.346 1.00 55.50 103 GLY A CA 1
ATOM 809 C C . GLY A 1 103 ? -16.201 8.723 12.934 1.00 55.50 103 GLY A C 1
ATOM 810 O O . GLY A 1 103 ? -16.661 7.847 12.205 1.00 55.50 103 GLY A O 1
ATOM 811 N N . THR A 1 104 ? -16.099 9.995 12.558 1.00 57.31 104 THR A N 1
ATOM 812 C CA . THR A 1 104 ? -16.412 10.437 11.197 1.00 57.31 104 THR A CA 1
ATOM 813 C C . THR A 1 104 ? -15.384 9.827 10.250 1.00 57.31 104 THR A C 1
ATOM 815 O O . THR A 1 104 ? -14.190 10.122 10.345 1.00 57.31 104 THR A O 1
ATOM 818 N N . GLY A 1 105 ? -15.835 8.935 9.367 1.00 56.53 105 GLY A N 1
ATOM 819 C CA . GLY A 1 105 ? -14.990 8.411 8.298 1.00 56.53 105 GLY A CA 1
ATOM 820 C C . GLY A 1 105 ? -14.535 9.546 7.371 1.00 56.53 105 GLY A C 1
ATOM 821 O O . GLY A 1 105 ? -15.261 10.533 7.214 1.00 56.53 105 GLY A O 1
ATOM 822 N N . PRO A 1 106 ? -13.342 9.456 6.760 1.00 59.62 106 PRO A N 1
ATOM 823 C CA . PRO A 1 106 ? -12.966 10.395 5.709 1.00 59.62 106 PRO A CA 1
ATOM 824 C C . PRO A 1 106 ? -14.007 10.348 4.577 1.00 59.62 106 PRO A C 1
ATOM 826 O O . PRO A 1 106 ? -14.486 9.274 4.221 1.00 59.62 106 PRO A O 1
ATOM 829 N N . ARG A 1 107 ? -14.357 11.508 3.993 1.00 63.72 107 ARG A N 1
ATOM 830 C CA . ARG A 1 107 ? -15.309 11.583 2.858 1.00 63.72 107 ARG A CA 1
ATOM 831 C C . ARG A 1 107 ? -14.863 10.739 1.660 1.00 63.72 107 ARG A C 1
ATOM 833 O O . ARG A 1 107 ? -15.697 10.253 0.911 1.00 63.72 107 ARG A O 1
ATOM 840 N N . TYR A 1 108 ? -13.554 10.562 1.508 1.00 67.38 108 TYR A N 1
ATOM 841 C CA . TYR A 1 108 ? -12.969 9.570 0.621 1.00 67.38 108 TYR A CA 1
ATOM 842 C C . TYR A 1 108 ? -12.708 8.300 1.431 1.00 67.38 108 TYR A C 1
ATOM 844 O O . TYR A 1 108 ? -11.747 8.251 2.201 1.00 67.38 108 TYR A O 1
ATOM 852 N N . CYS A 1 109 ? -13.584 7.304 1.297 1.00 61.66 109 CYS A N 1
ATOM 853 C CA . CYS A 1 109 ? -13.390 5.996 1.909 1.00 61.66 109 CYS A CA 1
ATOM 854 C C . CYS A 1 109 ? -12.754 5.061 0.869 1.00 61.66 109 CYS A C 1
ATOM 856 O O . CYS A 1 109 ? -13.472 4.536 0.024 1.00 61.66 109 CYS A O 1
ATOM 858 N N . PRO A 1 110 ? -11.427 4.833 0.901 1.00 65.31 110 PRO A N 1
ATOM 859 C CA . PRO A 1 110 ? -10.766 3.903 -0.019 1.00 65.31 110 PRO A CA 1
ATOM 860 C C . PRO A 1 110 ? -11.049 2.428 0.316 1.00 65.31 110 PRO A C 1
ATOM 862 O O . PRO A 1 110 ? -10.487 1.538 -0.310 1.00 65.31 110 PRO A O 1
ATOM 865 N N . ILE A 1 111 ? -11.862 2.170 1.344 1.00 56.75 111 ILE A N 1
ATOM 866 C CA . ILE A 1 111 ? -12.252 0.842 1.809 1.00 56.75 111 ILE A CA 1
ATOM 867 C C . ILE A 1 111 ? -13.754 0.750 1.566 1.00 56.75 111 ILE A C 1
ATOM 869 O O . ILE A 1 111 ? -14.529 1.245 2.385 1.00 56.75 111 ILE A O 1
ATOM 873 N N . ASN A 1 112 ? -14.136 0.199 0.421 1.00 41.16 112 ASN A N 1
ATOM 874 C CA . ASN A 1 112 ? -15.497 -0.246 0.159 1.00 41.16 112 ASN A CA 1
ATOM 875 C C . ASN A 1 112 ? -15.446 -1.764 0.020 1.00 41.16 112 ASN A C 1
ATOM 877 O O . ASN A 1 112 ? -14.554 -2.224 -0.731 1.00 41.16 112 ASN A O 1
#

Sequence (112 aa):
MKYSSGPNHQLPSISLADNLRSLGFEVVRFKTGTPPRVNAKTIDYSKTEIQPGDDVGRAFSFETTEYILDQLPCWLTYTNGETHQVIDDNLHLSAMYSGMIKGTGPRYCPIN

Organism: Staphylococcus gallinarum (NCBI:txid1293)

Foldseek 3Di:
DDDAADPDPHHDDDVVQVVCVVVVDDDADEDDDDDDDDDPVPDDLVQWDWAWDDQDFDDPDPPDPDGDRPTDTDTDDDDDPVNVVVCVVCVCVDCVNVVVDDHDYDPDHPPD

Radius of gyration: 20.88 Å; Cα contacts (8 Å, |Δi|>4): 66; chains: 1; bounding box: 45×42×48 Å

Secondary structure (DSSP, 8-state):
-----SSTT-----HHHHHHHHTT----------PPP--GGG--GGGSEEE---SS---SSTT--S-----PPEEE----HHHHHHHHHHGGGSTTTSS---S---SS-S--

pLDDT: mean 85.68, std 13.89, range [41.16, 98.0]

InterPro domains:
  IPR002218 tRNA uridine 5-carboxymethylaminomethyl modification enzyme MnmG-related [PTHR11806] (2-110)
  IPR036188 FAD/NAD(P)-binding domain superfamily [SSF51905] (6-93)
  IPR040131 MnmG, N-terminal domain [PF01134] (2-110)